Protein AF-A0A2E9SLP0-F1 (afdb_monomer_lite)

Secondary structure (DSSP, 8-state):
--------TTS------HHHHHHHHTTS-TTSPEEE--TTSHHHHHHHHHHHHTT-TTEEE----

Radius of gyration: 11.73 Å; chains: 1; bounding box: 24×28×35 Å

Sequence (65 aa):
MERQPLKLDRNTVQCLPFYELHRRAEELDPKRVYQLYCDKGVMSRLHAAHLMDQGFTNVKVYRPS

pLDDT: mean 80.53, std 12.68, range [44.09, 91.38]

Foldseek 3Di:
DDDDQDDDVPDDGDPDDLVCCVVCVVVDDLVAAAEFEDPVQPSLVVSQVVVVVVVNPRYYYDDDD

Structure (mmCIF, N/CA/C/O backbone):
data_AF-A0A2E9SLP0-F1
#
_entry.id   AF-A0A2E9SLP0-F1
#
loop_
_atom_site.group_PDB
_atom_site.id
_atom_site.type_symbol
_atom_site.label_atom_id
_atom_site.label_alt_id
_atom_site.label_comp_id
_atom_site.label_asym_id
_atom_site.label_entity_id
_atom_site.label_seq_id
_atom_site.pdbx_PDB_ins_code
_atom_site.Cartn_x
_atom_site.Cartn_y
_atom_site.Cartn_z
_atom_site.occupancy
_atom_site.B_iso_or_equiv
_atom_site.auth_seq_id
_atom_site.auth_comp_id
_atom_site.auth_asym_id
_atom_site.auth_atom_id
_atom_site.pdbx_PDB_model_num
ATOM 1 N N . MET A 1 1 ? 5.786 0.359 -25.228 1.00 44.09 1 MET A N 1
ATOM 2 C CA . MET A 1 1 ? 5.759 -0.997 -24.640 1.00 44.09 1 MET A CA 1
ATOM 3 C C . MET A 1 1 ? 4.853 -0.921 -23.423 1.00 44.09 1 MET A C 1
ATOM 5 O O . MET A 1 1 ? 5.278 -0.472 -22.367 1.00 44.09 1 MET A O 1
ATOM 9 N N . GLU A 1 2 ? 3.565 -1.180 -23.621 1.00 45.59 2 GLU A N 1
ATOM 10 C CA . GLU A 1 2 ? 2.546 -1.022 -22.581 1.00 45.59 2 GLU A CA 1
ATOM 11 C C . GLU A 1 2 ? 2.591 -2.247 -21.663 1.00 45.59 2 GLU A C 1
ATOM 13 O O . GLU A 1 2 ? 2.402 -3.379 -22.108 1.00 45.59 2 GLU A O 1
ATOM 18 N N . ARG A 1 3 ? 2.921 -2.032 -20.385 1.00 47.66 3 ARG A N 1
ATOM 19 C CA . ARG A 1 3 ? 2.876 -3.080 -19.361 1.00 47.66 3 ARG A CA 1
ATOM 20 C C . ARG A 1 3 ? 1.418 -3.498 -19.193 1.00 47.66 3 ARG A C 1
ATOM 22 O O . ARG A 1 3 ? 0.603 -2.703 -18.734 1.00 47.66 3 ARG A O 1
ATOM 29 N N . GLN A 1 4 ? 1.105 -4.717 -19.625 1.00 56.09 4 GLN A N 1
ATOM 30 C CA . GLN A 1 4 ? -0.237 -5.288 -19.594 1.00 56.09 4 GLN A CA 1
ATOM 31 C C . GLN A 1 4 ? -0.834 -5.151 -18.182 1.00 56.09 4 GLN A C 1
ATOM 33 O O . GLN A 1 4 ? -0.239 -5.663 -17.230 1.00 56.09 4 GLN A O 1
ATOM 38 N N . PRO A 1 5 ? -1.977 -4.460 -18.008 1.00 55.06 5 PRO A N 1
ATOM 39 C CA . PRO A 1 5 ? -2.636 -4.398 -16.715 1.00 55.06 5 PRO A CA 1
ATOM 40 C C . PRO A 1 5 ? -3.054 -5.814 -16.331 1.00 55.06 5 PRO A C 1
ATOM 42 O O . PRO A 1 5 ? -3.669 -6.535 -17.118 1.00 55.06 5 PRO A O 1
ATOM 45 N N . LEU A 1 6 ? -2.667 -6.216 -15.128 1.00 57.16 6 LEU A N 1
ATOM 46 C CA . LEU A 1 6 ? -2.881 -7.547 -14.591 1.00 57.16 6 LEU A CA 1
ATOM 47 C C . LEU A 1 6 ? -4.389 -7.856 -14.540 1.00 57.16 6 LEU A C 1
ATOM 49 O O . LEU A 1 6 ? -5.069 -7.411 -13.623 1.00 57.16 6 LEU A O 1
ATOM 53 N N . LYS A 1 7 ? -4.935 -8.562 -15.540 1.00 53.19 7 LYS A N 1
ATOM 54 C CA . LYS A 1 7 ? -6.371 -8.874 -15.612 1.00 53.19 7 LYS A CA 1
ATOM 55 C C . LYS A 1 7 ? -6.747 -9.848 -14.497 1.00 53.19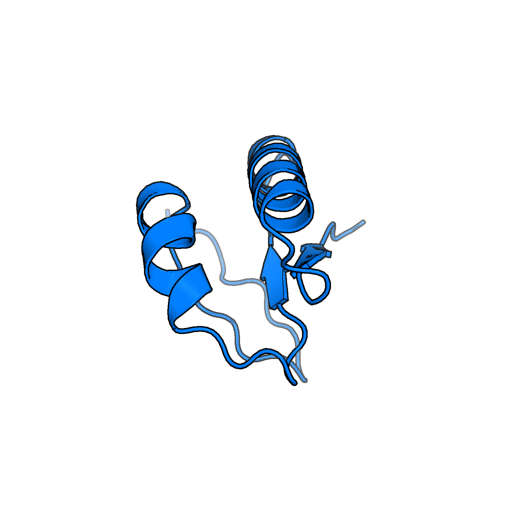 7 LYS A C 1
ATOM 57 O O . LYS A 1 7 ? -6.468 -11.037 -14.578 1.00 53.19 7 LYS A O 1
ATOM 62 N N . LEU A 1 8 ? -7.386 -9.326 -13.458 1.00 62.34 8 LEU A N 1
ATOM 63 C CA . LEU A 1 8 ? -8.053 -10.106 -12.424 1.00 62.34 8 LEU A CA 1
ATOM 64 C C . LEU A 1 8 ? -9.556 -10.028 -12.696 1.00 62.34 8 LEU A C 1
ATOM 66 O O . LEU A 1 8 ? -10.148 -8.966 -12.532 1.00 62.34 8 LEU A O 1
ATOM 70 N N . ASP A 1 9 ? -10.180 -11.145 -13.071 1.00 57.75 9 ASP A N 1
ATOM 71 C CA . ASP A 1 9 ? -11.599 -11.217 -13.478 1.00 57.75 9 ASP A CA 1
ATOM 72 C C . ASP A 1 9 ? -12.604 -10.746 -12.408 1.00 57.75 9 ASP A C 1
ATOM 74 O O . ASP A 1 9 ? -13.787 -10.569 -12.689 1.00 57.75 9 ASP A O 1
ATOM 78 N N . ARG A 1 10 ? -12.151 -10.538 -11.165 1.00 61.94 10 ARG A N 1
ATOM 79 C CA . ARG A 1 10 ? -12.975 -10.081 -10.034 1.00 61.94 10 ARG A CA 1
ATOM 80 C C . ARG A 1 10 ? -12.451 -8.828 -9.332 1.00 61.94 10 ARG A C 1
ATOM 82 O O . ARG A 1 10 ? -13.072 -8.391 -8.365 1.00 61.94 10 ARG A O 1
ATOM 89 N N . ASN A 1 11 ? -11.345 -8.235 -9.794 1.00 69.94 11 ASN A N 1
ATOM 90 C CA . ASN A 1 11 ? -10.725 -7.102 -9.106 1.00 69.94 11 ASN A CA 1
ATOM 91 C C .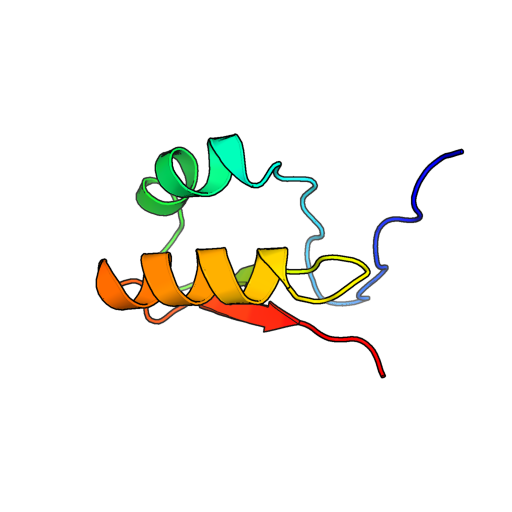 ASN A 1 11 ? -10.615 -5.893 -10.036 1.00 69.94 11 ASN A C 1
ATOM 93 O O . ASN A 1 11 ? -10.189 -5.997 -11.183 1.00 69.94 11 ASN A O 1
ATOM 97 N N . THR A 1 12 ? -10.937 -4.712 -9.512 1.00 76.06 12 THR A N 1
ATOM 98 C CA . THR A 1 12 ? -10.676 -3.451 -10.207 1.00 76.06 12 THR A CA 1
ATOM 99 C C . THR A 1 12 ? -9.179 -3.162 -10.187 1.00 76.06 12 THR A C 1
ATOM 101 O O . THR A 1 12 ? -8.611 -2.853 -9.139 1.00 76.06 12 THR A O 1
ATOM 104 N N . VAL A 1 13 ? -8.541 -3.252 -11.350 1.00 79.50 13 VAL A N 1
ATOM 105 C CA . VAL A 1 13 ? -7.133 -2.886 -11.520 1.00 79.50 13 VAL A CA 1
ATOM 106 C C . VAL A 1 13 ? -7.038 -1.372 -11.629 1.00 79.50 13 VAL A C 1
ATOM 108 O O . VAL A 1 13 ? -7.639 -0.774 -12.519 1.00 79.50 13 VAL A O 1
ATOM 111 N N . GLN A 1 14 ? -6.275 -0.751 -10.734 1.00 80.88 14 GLN A N 1
ATOM 112 C CA . GLN A 1 14 ? -5.981 0.677 -10.798 1.00 80.88 14 GLN A CA 1
ATOM 113 C C . GLN A 1 14 ? -4.482 0.885 -10.983 1.00 80.88 14 GLN A C 1
ATOM 115 O O . GLN A 1 14 ? -3.673 0.411 -10.185 1.00 80.88 14 GLN A O 1
ATOM 120 N N . CYS A 1 15 ? -4.113 1.622 -12.029 1.00 81.62 15 CYS A N 1
ATOM 121 C CA . CYS A 1 15 ? -2.744 2.078 -12.229 1.00 81.62 15 CYS A CA 1
ATOM 122 C C . CYS A 1 15 ? -2.489 3.291 -11.329 1.00 81.62 15 CYS A C 1
ATOM 124 O O . CYS A 1 15 ? -2.691 4.430 -11.742 1.00 81.62 15 CYS A O 1
ATOM 126 N N . LEU A 1 16 ? -2.066 3.032 -10.092 1.00 82.81 16 LEU A N 1
ATOM 127 C CA . LEU A 1 16 ? -1.662 4.058 -9.138 1.00 82.81 16 LEU A CA 1
ATOM 128 C C . LEU A 1 16 ? -0.136 4.029 -8.966 1.00 82.81 16 LEU A C 1
ATOM 130 O O . LEU A 1 16 ? 0.399 3.035 -8.468 1.00 82.81 16 LEU A O 1
ATOM 134 N N . PRO A 1 17 ? 0.587 5.087 -9.363 1.00 84.62 17 PRO A N 1
ATOM 135 C CA . PRO A 1 17 ? 2.017 5.176 -9.112 1.00 84.62 17 PRO A CA 1
ATOM 136 C C . PRO A 1 17 ? 2.337 5.177 -7.613 1.00 84.62 17 PRO A C 1
ATOM 138 O O . PRO A 1 17 ? 1.660 5.833 -6.823 1.00 84.62 17 PRO A O 1
ATOM 141 N N . PHE A 1 18 ? 3.422 4.505 -7.220 1.00 83.56 18 PHE A N 1
ATOM 142 C CA . PHE A 1 18 ? 3.819 4.396 -5.810 1.00 83.56 18 PHE A CA 1
ATOM 143 C C . PHE A 1 18 ? 4.079 5.746 -5.122 1.00 83.56 18 PHE A C 1
ATOM 145 O O . PHE A 1 18 ? 3.875 5.857 -3.918 1.00 83.56 18 PHE A O 1
ATOM 152 N N . TYR A 1 19 ? 4.478 6.783 -5.864 1.00 83.62 19 TYR A N 1
ATOM 153 C CA . TYR A 1 19 ? 4.692 8.113 -5.289 1.00 83.62 19 TYR A CA 1
ATOM 154 C C . TYR A 1 19 ? 3.380 8.801 -4.864 1.00 83.62 19 TYR A C 1
ATOM 156 O O . TYR A 1 19 ? 3.400 9.632 -3.963 1.00 83.62 19 TYR A O 1
ATOM 164 N N . GLU A 1 20 ? 2.233 8.448 -5.462 1.00 86.81 20 GLU A N 1
ATOM 165 C CA . GLU A 1 20 ? 0.913 8.953 -5.040 1.00 86.81 20 GLU A CA 1
ATOM 166 C C . GLU A 1 20 ? 0.244 8.054 -4.004 1.00 86.81 20 GLU A C 1
ATOM 168 O O . GLU A 1 20 ? -0.764 8.449 -3.417 1.00 86.81 20 GLU A O 1
ATOM 173 N N . LEU A 1 21 ? 0.775 6.846 -3.794 1.00 87.69 21 LEU A N 1
ATOM 174 C CA . LEU A 1 21 ? 0.134 5.815 -2.991 1.00 87.69 21 LEU A CA 1
ATOM 175 C C . LEU A 1 21 ? -0.123 6.279 -1.561 1.00 87.69 21 LEU A C 1
ATOM 177 O O . LEU A 1 21 ? -1.227 6.078 -1.085 1.00 87.69 21 LEU A O 1
ATOM 181 N N . HIS A 1 22 ? 0.840 6.924 -0.899 1.00 86.50 22 HIS A N 1
ATOM 182 C CA . HIS A 1 22 ? 0.650 7.400 0.477 1.00 86.50 22 HIS A CA 1
ATOM 183 C C . HIS A 1 22 ? -0.447 8.463 0.574 1.00 86.50 22 HIS A C 1
ATOM 185 O O . HIS A 1 22 ? -1.328 8.347 1.415 1.00 86.50 22 HIS A O 1
ATOM 191 N N . ARG A 1 23 ? -0.455 9.439 -0.344 1.00 88.56 23 ARG A N 1
ATOM 192 C CA . ARG A 1 23 ? -1.493 10.479 -0.383 1.00 88.56 23 ARG A CA 1
ATOM 193 C C . ARG A 1 23 ? -2.877 9.879 -0.616 1.00 88.56 23 ARG A C 1
ATOM 195 O O . ARG A 1 23 ? -3.820 10.221 0.078 1.00 88.56 23 ARG A O 1
ATOM 202 N N . ARG A 1 24 ? -3.001 8.971 -1.590 1.00 86.06 24 ARG A N 1
ATOM 203 C CA . ARG A 1 24 ? -4.292 8.341 -1.889 1.00 86.06 24 ARG A CA 1
ATOM 204 C C . ARG A 1 24 ? -4.691 7.296 -0.859 1.00 86.06 24 ARG A C 1
ATOM 206 O O . ARG A 1 24 ? -5.881 7.060 -0.735 1.00 86.06 24 ARG A O 1
ATOM 213 N N . ALA A 1 25 ? -3.741 6.688 -0.141 1.00 85.94 25 ALA A N 1
ATOM 214 C CA . ALA A 1 25 ? -4.009 5.703 0.905 1.00 85.94 25 ALA A CA 1
ATOM 215 C C . ALA A 1 25 ? -4.935 6.270 1.981 1.00 85.94 25 ALA A C 1
ATOM 217 O O . ALA A 1 25 ? -5.858 5.581 2.396 1.00 85.94 25 ALA A O 1
ATOM 218 N N . GLU A 1 26 ? -4.751 7.537 2.351 1.00 86.56 26 GLU A N 1
ATOM 219 C CA . GLU A 1 26 ? -5.619 8.251 3.297 1.00 86.56 26 GLU A CA 1
ATOM 220 C C . GLU A 1 26 ? -7.069 8.393 2.800 1.00 86.56 26 GLU A C 1
ATOM 222 O O . GLU A 1 26 ? -7.997 8.440 3.603 1.00 86.56 26 GLU A O 1
ATOM 227 N N . GLU A 1 27 ? -7.282 8.402 1.481 1.00 87.88 27 GLU A N 1
ATOM 228 C CA . GLU A 1 27 ? -8.603 8.458 0.840 1.00 87.88 27 GLU A CA 1
ATOM 229 C C . GLU A 1 27 ? -9.201 7.058 0.586 1.00 87.88 27 GLU A C 1
ATOM 231 O O . GLU A 1 27 ? -10.342 6.933 0.129 1.00 87.88 27 GLU A O 1
ATOM 236 N N . LEU A 1 28 ? -8.443 5.984 0.837 1.00 83.88 28 LEU A N 1
ATOM 237 C CA . LEU A 1 28 ? -8.894 4.625 0.560 1.00 83.88 28 LEU A CA 1
ATOM 238 C C . LEU A 1 28 ? -9.911 4.147 1.596 1.00 83.88 28 LEU A C 1
ATOM 240 O O . LEU A 1 28 ? -9.713 4.251 2.802 1.00 83.88 28 LEU A O 1
ATOM 244 N N . ASP A 1 29 ? -10.975 3.510 1.105 1.00 84.81 29 ASP A N 1
ATOM 245 C CA . ASP A 1 29 ? -11.995 2.890 1.952 1.00 84.81 29 ASP A CA 1
ATOM 246 C C . ASP A 1 29 ? -11.380 1.784 2.841 1.00 84.81 29 ASP A C 1
ATOM 248 O O . ASP A 1 29 ? -10.940 0.758 2.302 1.00 84.81 29 ASP A O 1
ATOM 252 N N . PRO A 1 30 ? -11.389 1.924 4.181 1.00 84.50 30 PRO A N 1
ATOM 253 C CA . PRO A 1 30 ? -10.813 0.938 5.097 1.00 84.50 30 PRO A CA 1
ATOM 254 C C . PRO A 1 30 ? -11.540 -0.415 5.066 1.00 84.50 30 PRO A C 1
ATOM 256 O O . PRO A 1 30 ? -10.988 -1.421 5.508 1.00 84.50 30 PRO A O 1
ATOM 259 N N . LYS A 1 31 ? -12.765 -0.481 4.523 1.00 86.62 31 LYS A N 1
ATOM 260 C CA . LYS A 1 31 ? -13.529 -1.732 4.373 1.00 86.62 31 LYS A CA 1
ATOM 261 C C . LYS A 1 31 ? -13.107 -2.550 3.152 1.00 86.62 31 LYS A C 1
ATOM 263 O O . LYS A 1 31 ? -13.518 -3.703 3.021 1.00 86.62 31 LYS A O 1
ATOM 268 N N . ARG A 1 32 ? -12.314 -1.975 2.243 1.00 87.12 32 ARG A N 1
ATOM 269 C CA . ARG A 1 32 ? -11.828 -2.649 1.032 1.00 87.12 32 ARG A CA 1
ATOM 270 C C . ARG A 1 32 ? -10.395 -3.109 1.214 1.00 87.12 32 ARG A C 1
ATOM 272 O O . ARG A 1 32 ? -9.594 -2.416 1.824 1.00 87.12 32 ARG A O 1
ATOM 279 N N . VAL A 1 33 ? -10.069 -4.262 0.634 1.00 87.62 33 VAL A N 1
ATOM 280 C CA . VAL A 1 33 ? -8.701 -4.789 0.612 1.00 87.62 33 VAL A CA 1
ATOM 281 C C . VAL A 1 33 ? -8.005 -4.351 -0.671 1.00 87.62 33 VAL A C 1
ATOM 283 O O . VAL A 1 33 ? -8.479 -4.653 -1.766 1.00 87.62 33 VAL A O 1
ATOM 286 N N . TYR A 1 34 ? -6.855 -3.696 -0.537 1.00 88.94 34 TYR A N 1
ATOM 287 C CA . TYR A 1 34 ? -6.037 -3.230 -1.653 1.00 88.94 34 TYR A CA 1
ATOM 288 C C . TYR A 1 34 ? -4.843 -4.147 -1.865 1.00 88.94 34 TYR A C 1
ATOM 290 O O . TYR A 1 34 ? -4.176 -4.557 -0.918 1.00 88.94 34 TYR A O 1
ATOM 298 N N . GLN A 1 35 ? -4.567 -4.471 -3.124 1.00 88.75 35 GLN A N 1
ATOM 299 C CA . GLN A 1 35 ? -3.474 -5.353 -3.510 1.00 88.75 35 GLN A CA 1
ATOM 300 C C . GLN A 1 35 ? -2.435 -4.576 -4.317 1.00 88.75 35 GLN A C 1
ATOM 302 O O . GLN A 1 35 ? -2.704 -4.145 -5.434 1.00 88.75 35 GLN A O 1
ATOM 307 N N . LEU A 1 36 ? -1.242 -4.401 -3.750 1.00 89.44 36 LEU A N 1
ATOM 308 C CA . LEU A 1 36 ? -0.123 -3.728 -4.400 1.00 89.44 36 LEU A CA 1
ATOM 309 C C . LEU A 1 36 ? 0.682 -4.718 -5.236 1.00 89.44 36 LEU A C 1
ATOM 311 O O . LEU A 1 36 ? 1.104 -5.767 -4.743 1.00 89.44 36 LEU A O 1
ATOM 315 N N . TYR A 1 37 ? 0.953 -4.348 -6.484 1.00 87.00 37 TYR A N 1
ATOM 316 C CA . TYR A 1 37 ? 1.691 -5.164 -7.440 1.00 87.00 37 TYR A CA 1
ATOM 317 C C . TYR A 1 37 ? 2.853 -4.377 -8.056 1.00 87.00 37 TYR A C 1
ATOM 319 O O . TYR A 1 37 ? 2.739 -3.187 -8.335 1.00 87.00 37 TYR A O 1
ATOM 327 N N . CYS A 1 38 ? 3.982 -5.054 -8.268 1.00 83.56 38 CYS A N 1
ATOM 328 C CA . CYS A 1 38 ? 5.058 -4.575 -9.132 1.00 83.56 38 CYS A CA 1
ATOM 329 C C . CYS A 1 38 ? 5.832 -5.770 -9.698 1.00 83.56 38 CYS A C 1
ATOM 331 O O . CYS A 1 38 ? 5.981 -6.769 -8.991 1.00 83.56 38 CYS A O 1
ATOM 333 N N . ASP A 1 39 ? 6.385 -5.637 -10.907 1.00 80.62 39 ASP A N 1
ATOM 334 C CA . ASP A 1 39 ? 7.062 -6.720 -11.644 1.00 80.62 39 ASP A CA 1
ATOM 335 C C . ASP A 1 39 ? 8.087 -7.501 -10.801 1.00 80.62 39 ASP A C 1
ATOM 337 O O . ASP A 1 39 ? 8.125 -8.724 -10.832 1.00 80.62 39 ASP A O 1
ATOM 341 N N . LYS A 1 40 ? 8.918 -6.801 -10.013 1.00 79.56 40 LYS A N 1
ATOM 342 C CA . LYS A 1 40 ? 9.972 -7.420 -9.182 1.00 79.56 40 LYS A CA 1
ATOM 343 C C . LYS A 1 40 ? 9.546 -7.700 -7.738 1.00 79.56 40 LYS A C 1
ATOM 345 O O . LYS A 1 40 ? 10.336 -8.189 -6.939 1.00 79.56 40 LYS A O 1
ATOM 350 N N . GLY A 1 41 ? 8.335 -7.314 -7.344 1.00 77.81 41 GLY A N 1
ATOM 351 C CA . GLY A 1 41 ? 7.824 -7.459 -5.977 1.00 77.81 41 GLY A CA 1
ATOM 352 C C . GLY A 1 41 ? 8.547 -6.660 -4.874 1.00 77.81 41 GLY A C 1
ATOM 353 O O . GLY A 1 41 ? 8.141 -6.773 -3.719 1.00 77.81 41 GLY A O 1
ATOM 354 N N . VAL A 1 42 ? 9.614 -5.907 -5.172 1.00 85.12 42 VAL A N 1
ATOM 355 C CA . VAL A 1 42 ? 10.395 -5.151 -4.170 1.00 85.12 42 VAL A CA 1
ATOM 356 C C . VAL A 1 42 ? 9.656 -3.880 -3.752 1.00 85.12 42 VAL A C 1
ATOM 358 O O . VAL A 1 42 ? 9.407 -3.679 -2.566 1.00 85.12 42 VAL A O 1
ATOM 361 N N . MET A 1 43 ? 9.231 -3.069 -4.728 1.00 85.25 43 MET A N 1
ATOM 362 C CA . MET A 1 43 ? 8.525 -1.806 -4.473 1.00 85.25 43 MET A CA 1
ATOM 363 C C . MET A 1 43 ? 7.183 -2.033 -3.777 1.00 85.25 43 MET A C 1
ATOM 365 O O . MET A 1 43 ? 6.863 -1.351 -2.808 1.00 85.25 43 MET A O 1
ATOM 369 N N . SER A 1 44 ? 6.426 -3.045 -4.209 1.00 86.88 44 SER A N 1
ATOM 370 C CA . SER A 1 44 ? 5.140 -3.372 -3.594 1.00 86.88 44 SER A CA 1
ATOM 371 C C . SER A 1 44 ? 5.285 -3.783 -2.128 1.00 86.88 44 SER A C 1
ATOM 373 O O . SER A 1 44 ? 4.449 -3.401 -1.317 1.00 86.88 44 SER A O 1
ATOM 375 N N . ARG A 1 45 ? 6.358 -4.499 -1.756 1.00 88.56 45 ARG A N 1
ATOM 376 C CA . ARG A 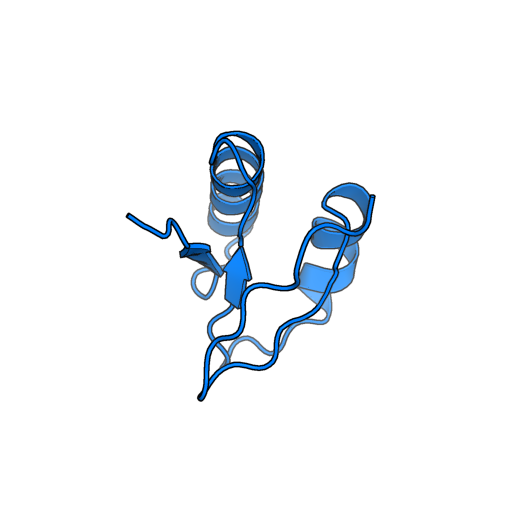1 45 ? 6.619 -4.887 -0.360 1.00 88.56 45 ARG A CA 1
ATOM 377 C C . ARG A 1 4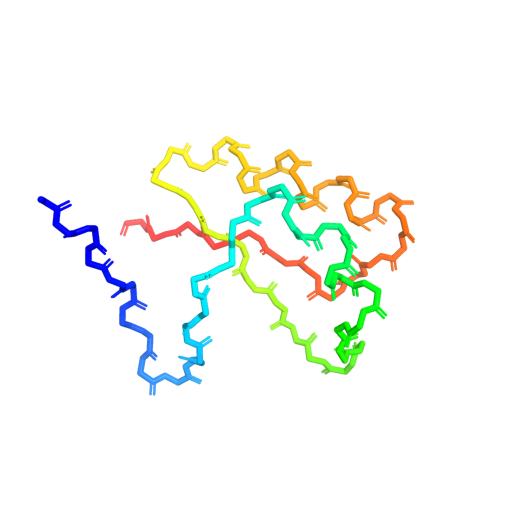5 ? 7.041 -3.702 0.507 1.00 88.56 45 ARG A C 1
ATOM 379 O O . ARG A 1 45 ? 6.541 -3.592 1.619 1.00 88.56 45 ARG A O 1
ATOM 386 N N . LEU A 1 46 ? 7.924 -2.838 0.003 1.00 91.38 46 LEU A N 1
ATOM 387 C CA . LEU A 1 46 ? 8.402 -1.664 0.741 1.00 91.38 46 LEU A CA 1
ATOM 388 C C . LEU A 1 46 ? 7.242 -0.730 1.112 1.00 91.38 46 LEU A C 1
ATOM 390 O O . LEU A 1 46 ? 7.064 -0.400 2.280 1.00 91.38 46 LEU A O 1
ATOM 394 N N . HIS A 1 47 ? 6.421 -0.353 0.129 1.00 90.44 47 HIS A N 1
ATOM 395 C CA . HIS A 1 47 ? 5.290 0.538 0.380 1.00 90.44 47 HIS A CA 1
ATOM 396 C C . HIS A 1 47 ? 4.183 -0.130 1.201 1.00 90.44 47 HIS A C 1
ATOM 398 O O . HIS A 1 47 ? 3.583 0.531 2.042 1.00 90.44 47 HIS A O 1
ATOM 404 N N . ALA A 1 48 ? 3.930 -1.432 1.011 1.00 90.25 48 ALA A N 1
ATOM 405 C CA . ALA A 1 48 ? 2.975 -2.156 1.849 1.00 90.25 48 ALA A CA 1
ATOM 406 C C . ALA A 1 48 ? 3.385 -2.144 3.328 1.00 90.25 48 ALA A C 1
ATOM 408 O O . ALA A 1 48 ? 2.535 -1.900 4.174 1.00 90.25 48 ALA A O 1
ATOM 409 N N . ALA A 1 49 ? 4.669 -2.371 3.630 1.00 90.19 49 ALA A N 1
ATOM 410 C CA . ALA A 1 49 ? 5.172 -2.332 5.002 1.00 90.19 49 ALA A CA 1
ATOM 411 C C . ALA A 1 49 ? 4.980 -0.944 5.629 1.00 90.19 49 ALA A C 1
ATOM 413 O O . ALA A 1 49 ? 4.413 -0.835 6.707 1.00 90.19 49 ALA A O 1
ATOM 414 N N . HIS A 1 50 ? 5.342 0.116 4.901 1.00 91.25 50 HIS A N 1
ATOM 415 C CA . HIS A 1 50 ? 5.157 1.488 5.375 1.00 91.25 50 HIS A CA 1
ATOM 416 C C . HIS A 1 50 ? 3.678 1.802 5.665 1.00 91.25 50 HIS A C 1
ATOM 418 O O . HIS A 1 50 ? 3.359 2.394 6.690 1.00 91.25 50 HIS A O 1
ATOM 424 N N . LEU A 1 51 ? 2.759 1.383 4.791 1.00 89.81 51 LEU A N 1
ATOM 425 C CA . LEU A 1 51 ? 1.323 1.568 5.016 1.00 89.81 51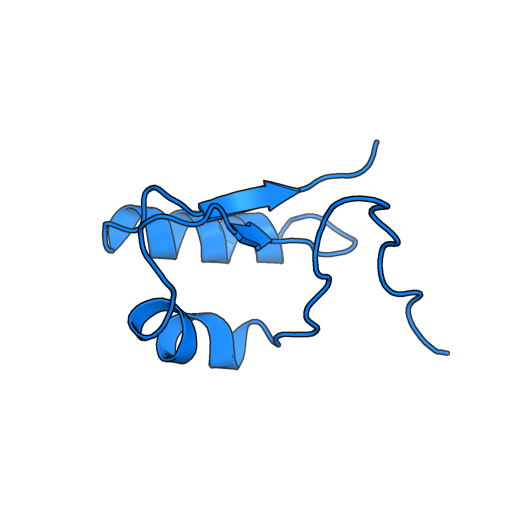 LEU A CA 1
ATOM 426 C C . LEU A 1 51 ? 0.830 0.785 6.244 1.00 89.81 51 LEU A C 1
ATOM 428 O O . LEU A 1 51 ? 0.047 1.313 7.029 1.00 89.81 51 LEU A O 1
ATOM 432 N N . MET A 1 52 ? 1.308 -0.442 6.454 1.00 90.00 52 MET A N 1
ATOM 433 C CA . MET A 1 52 ? 0.972 -1.220 7.653 1.00 90.00 52 MET A CA 1
ATOM 434 C C . MET A 1 52 ? 1.461 -0.537 8.934 1.00 90.00 52 MET A C 1
ATOM 436 O O . MET A 1 52 ? 0.701 -0.472 9.898 1.00 90.00 52 MET A O 1
ATOM 440 N N . ASP A 1 53 ? 2.670 0.030 8.925 1.00 91.00 53 ASP A N 1
ATOM 441 C CA . ASP A 1 53 ? 3.219 0.793 10.055 1.00 91.00 53 ASP A CA 1
ATOM 442 C C . ASP A 1 53 ? 2.416 2.077 10.334 1.00 91.00 53 ASP A C 1
ATOM 444 O O . ASP A 1 53 ? 2.290 2.502 11.480 1.00 91.00 53 ASP A O 1
ATOM 448 N N . GLN A 1 54 ? 1.808 2.668 9.299 1.00 88.50 54 GLN A N 1
ATOM 449 C CA . GLN A 1 54 ? 0.861 3.785 9.417 1.00 88.50 54 GLN A CA 1
ATOM 450 C C . GLN A 1 54 ? -0.542 3.356 9.895 1.00 88.50 54 GLN A C 1
ATOM 452 O O . GLN A 1 54 ? -1.406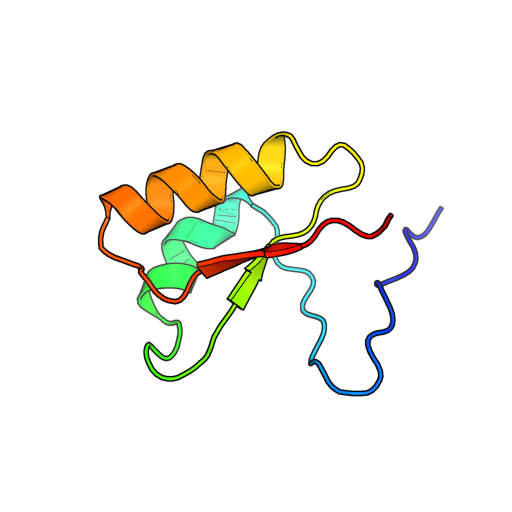 4.206 10.096 1.00 88.50 54 GLN A O 1
ATOM 457 N N . GLY A 1 55 ? -0.785 2.055 10.091 1.00 89.06 55 GLY A N 1
ATOM 458 C CA . GLY A 1 55 ? -2.054 1.506 10.578 1.00 89.06 55 GLY A CA 1
ATOM 459 C C . GLY A 1 55 ? -2.992 0.969 9.491 1.00 89.06 55 GLY A C 1
ATOM 460 O O . GLY A 1 55 ? -4.080 0.481 9.808 1.00 89.06 55 GLY A O 1
ATOM 461 N N . PHE A 1 56 ? -2.592 0.993 8.215 1.00 89.94 56 PHE A N 1
ATOM 462 C CA . PHE A 1 56 ? -3.380 0.416 7.124 1.00 89.94 56 PHE A CA 1
ATOM 463 C C . PHE A 1 56 ? -3.256 -1.113 7.109 1.00 89.94 56 PHE A C 1
ATOM 465 O O . PHE A 1 56 ? -2.351 -1.696 6.512 1.00 89.94 56 PHE A O 1
ATOM 472 N N . THR A 1 57 ? -4.209 -1.792 7.744 1.00 88.06 57 THR A N 1
ATOM 473 C CA . THR A 1 57 ? -4.260 -3.268 7.807 1.00 88.06 57 THR A CA 1
ATOM 474 C C . THR A 1 57 ? -4.925 -3.910 6.585 1.00 88.06 57 THR A C 1
ATOM 476 O O . THR A 1 57 ? -4.860 -5.124 6.386 1.00 88.06 57 THR A O 1
ATOM 479 N N . ASN A 1 58 ? -5.549 -3.100 5.731 1.00 89.62 58 ASN A N 1
ATOM 480 C CA . ASN A 1 58 ? -6.289 -3.521 4.547 1.00 89.62 58 ASN A CA 1
ATOM 481 C C . ASN A 1 58 ? -5.435 -3.550 3.263 1.00 89.62 58 ASN A C 1
ATOM 483 O O . ASN A 1 58 ? -5.979 -3.654 2.163 1.00 89.62 58 ASN A O 1
ATOM 487 N N . VAL A 1 59 ? -4.107 -3.493 3.379 1.00 90.50 59 VAL A N 1
ATOM 488 C CA . VAL A 1 59 ? -3.167 -3.515 2.249 1.00 90.50 59 VAL A CA 1
ATOM 489 C C . VAL A 1 59 ? -2.448 -4.863 2.188 1.00 90.50 59 VAL A C 1
ATOM 491 O O . VAL A 1 59 ? -1.951 -5.370 3.188 1.00 90.50 59 VAL A O 1
ATOM 494 N N . LYS A 1 60 ? -2.377 -5.470 1.002 1.00 88.94 60 LYS A N 1
ATOM 495 C CA . LYS A 1 60 ? -1.696 -6.747 0.744 1.00 88.94 60 LYS A CA 1
ATOM 496 C C . LYS A 1 60 ? -0.782 -6.627 -0.467 1.00 88.94 60 LYS A C 1
ATOM 498 O O . LYS A 1 60 ? -1.021 -5.821 -1.358 1.00 88.94 60 LYS A O 1
ATOM 503 N N . VAL A 1 61 ? 0.253 -7.458 -0.534 1.00 89.69 61 VAL A N 1
ATOM 504 C CA . VAL A 1 61 ? 1.116 -7.549 -1.719 1.00 89.69 61 VAL A CA 1
ATOM 505 C C . VAL A 1 61 ? 0.625 -8.684 -2.604 1.00 89.69 61 VAL A C 1
ATOM 507 O O . VAL A 1 61 ? 0.561 -9.827 -2.156 1.00 89.69 61 VAL A O 1
ATOM 510 N N . TYR A 1 62 ? 0.324 -8.381 -3.862 1.00 86.50 62 TYR A N 1
ATOM 511 C CA . TYR A 1 62 ? 0.033 -9.393 -4.867 1.00 86.50 62 TYR A CA 1
ATOM 512 C C . TYR A 1 62 ? 1.318 -9.790 -5.598 1.00 86.50 62 TYR A C 1
ATOM 514 O O . TYR A 1 62 ? 2.071 -8.937 -6.076 1.00 86.50 62 TYR A O 1
ATOM 522 N N . ARG A 1 63 ? 1.575 -11.098 -5.666 1.00 81.31 63 ARG A N 1
ATOM 523 C CA . ARG A 1 63 ? 2.628 -11.698 -6.486 1.00 81.31 63 ARG A CA 1
ATOM 524 C C . ARG A 1 63 ? 1.994 -12.800 -7.336 1.00 81.31 63 ARG A C 1
ATOM 526 O O . ARG A 1 63 ? 1.600 -13.808 -6.757 1.00 81.31 63 ARG A O 1
ATOM 533 N N . PRO A 1 64 ? 1.854 -12.605 -8.656 1.00 73.25 64 PRO A N 1
ATOM 534 C CA . PRO A 1 64 ? 1.529 -13.697 -9.553 1.00 73.25 64 PRO A CA 1
ATOM 535 C C . PRO A 1 64 ? 2.751 -14.623 -9.603 1.00 73.25 64 PRO A C 1
ATOM 537 O O . PRO A 1 64 ? 3.868 -14.151 -9.832 1.00 73.25 64 PRO A O 1
ATOM 540 N N . SER A 1 65 ? 2.531 -15.898 -9.294 1.00 59.22 65 SER A N 1
ATOM 541 C CA . SER A 1 65 ? 3.501 -16.984 -9.469 1.00 59.22 65 SER A CA 1
ATOM 542 C C . SER A 1 65 ? 3.470 -17.486 -10.903 1.00 59.22 65 SER A C 1
ATOM 544 O O . SER A 1 65 ? 2.341 -17.589 -11.435 1.00 59.22 65 SER A O 1
#